Protein AF-A0A072NJ14-F1 (afdb_monomer_lite)

Structure (mmCIF, N/CA/C/O backbone):
data_AF-A0A072NJ14-F1
#
_entry.id   AF-A0A072NJ14-F1
#
loop_
_atom_site.group_PDB
_atom_site.id
_atom_site.type_symbol
_atom_site.label_atom_id
_atom_site.label_alt_id
_atom_site.label_comp_id
_atom_site.label_asym_id
_atom_site.label_entity_id
_atom_site.label_seq_id
_atom_site.pdbx_PDB_ins_code
_atom_site.Cartn_x
_atom_site.Cartn_y
_atom_site.Cartn_z
_atom_site.occupancy
_atom_site.B_iso_or_equiv
_atom_site.auth_seq_id
_atom_site.auth_comp_id
_atom_site.auth_asym_id
_atom_site.auth_atom_id
_atom_site.pdbx_PDB_model_num
ATOM 1 N N . MET A 1 1 ? -1.742 -6.502 27.397 1.00 46.75 1 MET A N 1
ATOM 2 C CA . MET A 1 1 ? -1.993 -5.660 26.213 1.00 46.75 1 MET A CA 1
ATOM 3 C C . MET A 1 1 ? -1.521 -6.479 25.036 1.00 46.75 1 MET A C 1
ATOM 5 O O . MET A 1 1 ? -0.325 -6.705 24.940 1.00 46.75 1 MET A O 1
ATOM 9 N N . GLY A 1 2 ? -2.452 -7.109 24.320 1.00 46.47 2 GLY A N 1
ATOM 10 C CA . GLY A 1 2 ? -2.106 -8.006 23.217 1.00 46.47 2 GLY A CA 1
ATOM 11 C C . GLY A 1 2 ? -1.633 -7.192 22.022 1.00 46.47 2 GLY A C 1
ATOM 12 O O . GLY A 1 2 ? -2.182 -6.121 21.781 1.00 46.47 2 GLY A O 1
ATOM 13 N N . ASP A 1 3 ? -0.614 -7.684 21.324 1.00 54.69 3 ASP A N 1
ATOM 14 C CA . ASP A 1 3 ? -0.162 -7.146 20.044 1.00 54.69 3 ASP A CA 1
ATOM 15 C C . ASP A 1 3 ? -1.330 -7.148 19.045 1.00 54.69 3 ASP A C 1
ATOM 17 O O . ASP A 1 3 ? -1.609 -8.159 18.397 1.00 54.69 3 ASP A O 1
ATOM 21 N N . GLU A 1 4 ? -2.043 -6.027 18.923 1.00 62.06 4 GLU A N 1
ATOM 22 C CA . GLU A 1 4 ? -2.939 -5.791 17.794 1.00 62.06 4 GLU A CA 1
ATOM 23 C C . GLU A 1 4 ? -2.068 -5.618 16.547 1.00 62.06 4 GLU A C 1
ATOM 25 O O . GLU A 1 4 ? -1.622 -4.525 16.199 1.00 62.06 4 GLU A O 1
ATOM 30 N N . GLN A 1 5 ? -1.756 -6.737 15.891 1.00 78.25 5 GLN A N 1
ATOM 31 C CA . GLN A 1 5 ? -1.103 -6.709 14.592 1.00 78.25 5 GLN A CA 1
ATOM 32 C C . GLN A 1 5 ? -2.075 -6.115 13.576 1.00 78.25 5 GLN A C 1
ATOM 34 O O . GLN A 1 5 ? -3.115 -6.704 13.274 1.00 78.25 5 GLN A O 1
ATOM 39 N N . LEU A 1 6 ? -1.716 -4.952 13.030 1.00 86.56 6 LEU A N 1
ATOM 40 C CA . LEU A 1 6 ? -2.451 -4.349 11.925 1.00 86.56 6 LEU A CA 1
ATOM 41 C C . LEU A 1 6 ? -2.559 -5.346 10.771 1.00 86.56 6 LEU A C 1
ATOM 43 O O . LEU A 1 6 ? -1.584 -5.996 10.375 1.00 86.56 6 LEU A O 1
ATOM 47 N N . LYS A 1 7 ? -3.758 -5.438 10.202 1.00 92.00 7 LYS A N 1
ATOM 48 C CA . LYS A 1 7 ? -4.049 -6.303 9.062 1.00 92.00 7 LYS A CA 1
ATOM 49 C C . LYS A 1 7 ? -3.129 -5.956 7.890 1.00 92.00 7 LYS A C 1
ATOM 51 O O . LYS A 1 7 ? -3.044 -4.798 7.483 1.00 92.00 7 LYS A O 1
ATOM 56 N N . HIS A 1 8 ? -2.475 -6.970 7.328 1.00 94.25 8 HIS A N 1
ATOM 57 C CA . HIS A 1 8 ? -1.576 -6.827 6.185 1.00 94.25 8 HIS A CA 1
ATOM 58 C C . HIS A 1 8 ? -2.296 -7.214 4.887 1.00 94.25 8 HIS A C 1
ATOM 60 O O . HIS A 1 8 ? -2.892 -8.287 4.792 1.00 94.25 8 HIS A O 1
ATOM 66 N N . ILE A 1 9 ? -2.237 -6.345 3.881 1.00 94.69 9 ILE A N 1
ATOM 67 C CA . ILE A 1 9 ? -2.836 -6.544 2.560 1.00 94.69 9 ILE A CA 1
ATOM 68 C C . ILE A 1 9 ? -1.774 -6.344 1.486 1.00 94.69 9 ILE A C 1
ATOM 70 O O . ILE A 1 9 ? -1.013 -5.385 1.534 1.00 94.69 9 ILE A O 1
ATOM 74 N N . THR A 1 10 ? -1.764 -7.208 0.476 1.00 95.56 10 THR A N 1
ATOM 75 C CA . THR A 1 10 ? -0.867 -7.088 -0.677 1.00 95.56 10 THR A CA 1
ATOM 76 C C . THR A 1 10 ? -1.665 -6.724 -1.924 1.00 95.56 10 THR A C 1
ATOM 78 O O . THR A 1 10 ? -2.696 -7.334 -2.215 1.00 95.56 10 THR A O 1
ATOM 81 N N . VAL A 1 11 ? -1.197 -5.726 -2.672 1.00 94.06 11 VAL A N 1
ATOM 82 C CA . VAL A 1 11 ? -1.831 -5.230 -3.902 1.00 94.06 11 VAL A CA 1
ATOM 83 C C . VAL A 1 11 ? -0.763 -5.085 -4.978 1.00 94.06 11 VAL A C 1
ATOM 85 O O . VAL A 1 11 ? 0.281 -4.504 -4.732 1.00 94.06 11 VAL A O 1
ATOM 88 N N . THR A 1 12 ? -1.004 -5.566 -6.195 1.00 95.31 12 THR A N 1
ATOM 89 C CA . THR A 1 12 ? -0.106 -5.277 -7.324 1.00 95.31 12 THR A CA 1
ATOM 90 C C . THR A 1 12 ? -0.423 -3.903 -7.904 1.00 95.31 12 THR A C 1
ATOM 92 O O . THR A 1 12 ? -1.581 -3.620 -8.230 1.00 95.31 12 THR A O 1
ATOM 95 N N . ALA A 1 13 ? 0.593 -3.050 -8.049 1.00 93.69 13 ALA A N 1
ATOM 96 C CA . ALA A 1 13 ? 0.448 -1.762 -8.710 1.00 93.69 13 ALA A CA 1
ATOM 97 C C . ALA A 1 13 ? -0.005 -1.946 -10.165 1.00 93.69 13 ALA A C 1
ATOM 99 O O . ALA A 1 13 ? 0.509 -2.791 -10.896 1.00 93.69 13 ALA A O 1
ATOM 100 N N . LYS A 1 14 ? -0.951 -1.116 -10.611 1.00 92.25 14 LYS A N 1
ATOM 101 C CA . LYS A 1 14 ? -1.364 -1.044 -12.023 1.00 92.25 14 LYS A CA 1
ATOM 102 C C . LYS A 1 14 ? -0.365 -0.267 -12.879 1.00 92.25 14 LYS A C 1
ATOM 104 O O . LYS A 1 14 ? -0.309 -0.455 -14.087 1.00 92.25 14 LYS A O 1
ATOM 109 N N . ASN A 1 15 ? 0.363 0.654 -12.260 1.00 92.81 15 ASN A N 1
ATOM 110 C CA . ASN A 1 15 ? 1.397 1.475 -12.873 1.00 92.81 15 ASN A CA 1
ATOM 111 C C . ASN A 1 15 ? 2.347 1.982 -11.780 1.00 92.81 15 ASN A C 1
ATOM 113 O O . ASN A 1 15 ? 2.023 1.934 -10.594 1.00 92.81 15 ASN A O 1
ATOM 117 N N . PHE A 1 16 ? 3.502 2.507 -12.182 1.00 93.31 16 PHE A N 1
ATOM 118 C CA . PHE A 1 16 ? 4.508 2.991 -11.236 1.00 93.31 16 PHE A CA 1
ATOM 119 C C . PHE A 1 16 ? 4.045 4.189 -10.390 1.00 93.31 16 PHE A C 1
ATOM 121 O O . PHE A 1 16 ? 4.557 4.373 -9.293 1.00 93.31 16 PHE A O 1
ATOM 128 N N . ALA A 1 17 ? 3.035 4.957 -10.820 1.00 92.44 17 ALA A N 1
ATOM 129 C CA . ALA A 1 17 ? 2.503 6.064 -10.018 1.00 92.44 17 ALA A CA 1
ATOM 130 C C . ALA A 1 17 ? 1.836 5.584 -8.714 1.00 92.44 17 ALA A C 1
ATOM 132 O O . ALA A 1 17 ? 1.786 6.323 -7.736 1.00 92.44 17 ALA A O 1
ATOM 133 N N . GLN A 1 18 ? 1.368 4.332 -8.662 1.00 93.00 18 GLN A N 1
ATOM 134 C CA . GLN A 1 18 ? 0.828 3.738 -7.433 1.00 93.00 18 GLN A CA 1
ATOM 135 C C . GLN A 1 18 ? 1.903 3.342 -6.407 1.00 93.00 18 GLN A C 1
ATOM 137 O O . GLN A 1 18 ? 1.548 2.915 -5.312 1.00 93.00 18 GLN A O 1
ATOM 142 N N . LEU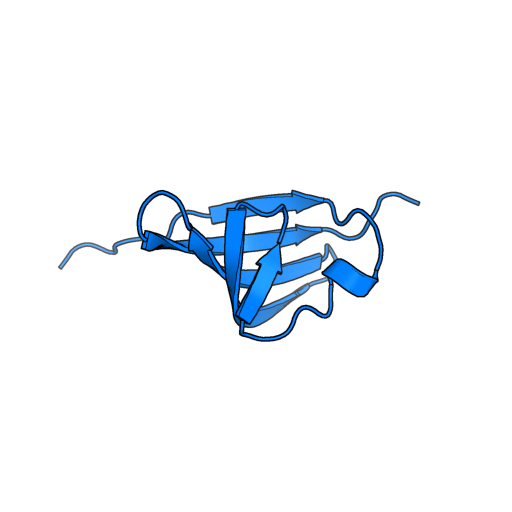 A 1 19 ? 3.189 3.489 -6.738 1.00 94.75 19 LEU A N 1
ATOM 143 C CA . LEU A 1 19 ? 4.320 3.247 -5.834 1.00 94.75 19 LEU A CA 1
ATOM 144 C C . LEU A 1 19 ? 4.867 4.538 -5.209 1.00 94.75 19 LEU A C 1
ATOM 146 O O . LEU A 1 19 ? 5.778 4.484 -4.387 1.00 94.75 19 LEU A O 1
ATOM 150 N N . ASP A 1 20 ? 4.321 5.699 -5.576 1.00 95.62 20 ASP A N 1
ATOM 151 C CA . ASP A 1 20 ? 4.699 6.993 -4.996 1.00 95.62 20 ASP A CA 1
ATOM 152 C C . ASP A 1 20 ? 3.486 7.739 -4.422 1.00 95.62 20 ASP A C 1
ATOM 154 O O . ASP A 1 20 ? 3.345 8.959 -4.524 1.00 95.62 20 ASP A O 1
ATOM 158 N N . LEU A 1 21 ? 2.569 6.973 -3.821 1.00 95.56 21 LEU A N 1
ATOM 159 C CA . LEU A 1 21 ? 1.367 7.524 -3.210 1.00 95.56 21 LEU A CA 1
ATOM 160 C C . LEU A 1 21 ? 1.700 8.414 -2.007 1.00 95.56 21 LEU A C 1
ATOM 162 O O . LEU A 1 21 ? 2.476 8.042 -1.125 1.00 95.56 21 LEU A O 1
ATOM 166 N N . GLN A 1 22 ? 1.043 9.568 -1.964 1.00 96.56 22 GLN A N 1
ATOM 167 C CA . GLN A 1 22 ? 1.133 10.562 -0.900 1.00 96.56 22 GLN A CA 1
ATOM 168 C C . GLN A 1 22 ? -0.012 10.398 0.115 1.00 96.56 22 GLN A C 1
ATOM 170 O O . GLN A 1 22 ? -1.074 9.868 -0.237 1.00 96.56 22 GLN A O 1
ATOM 175 N N . PRO A 1 23 ? 0.144 10.891 1.358 1.00 97.25 23 PRO A N 1
ATOM 176 C CA . PRO A 1 23 ? -0.943 10.930 2.332 1.00 97.25 23 PRO A CA 1
ATOM 177 C C . PRO A 1 23 ? -2.222 11.574 1.769 1.00 97.25 23 PRO A C 1
ATOM 179 O O . PRO A 1 23 ? -2.178 12.583 1.066 1.00 97.25 23 PRO A O 1
ATOM 182 N N . GLY A 1 24 ? -3.375 10.969 2.050 1.00 96.38 24 GLY A N 1
ATOM 183 C CA . GLY A 1 24 ? -4.688 11.356 1.529 1.00 96.38 24 GLY A CA 1
ATOM 184 C C . GLY A 1 24 ? -5.031 10.778 0.150 1.00 96.38 24 GLY A C 1
ATOM 185 O O . GLY A 1 24 ? -6.207 10.771 -0.233 1.00 96.38 24 GLY A O 1
ATOM 186 N N . GLN A 1 25 ? -4.056 10.246 -0.598 1.00 96.38 25 GLN A N 1
ATOM 187 C CA . GLN A 1 25 ? -4.325 9.597 -1.881 1.00 96.38 25 GLN A CA 1
ATOM 188 C C . GLN A 1 25 ? -4.953 8.214 -1.700 1.00 96.38 25 GLN A C 1
ATOM 190 O O . GLN A 1 25 ? -4.809 7.549 -0.674 1.00 96.38 25 GLN A O 1
ATOM 195 N N . ARG A 1 26 ? -5.695 7.783 -2.723 1.00 94.38 26 ARG A N 1
ATOM 196 C CA . ARG A 1 26 ? -6.477 6.547 -2.679 1.00 94.38 26 ARG A CA 1
ATOM 197 C C . ARG A 1 26 ? -5.783 5.429 -3.435 1.00 94.38 26 ARG A C 1
ATOM 199 O O . ARG A 1 26 ? -5.498 5.564 -4.623 1.00 94.38 26 ARG A O 1
ATOM 206 N N . LEU A 1 27 ? -5.648 4.284 -2.779 1.00 93.19 27 LEU A N 1
ATOM 207 C CA . LEU A 1 27 ? -5.220 3.033 -3.386 1.00 93.19 27 LEU A CA 1
ATOM 208 C C . LEU A 1 27 ? -6.426 2.107 -3.575 1.00 93.19 27 LEU A C 1
ATOM 210 O O . LEU A 1 27 ? -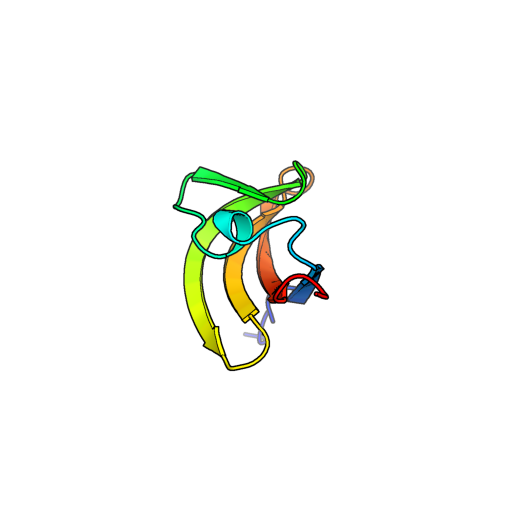7.227 1.901 -2.660 1.00 93.19 27 LEU A O 1
ATOM 214 N N . ALA A 1 28 ? -6.573 1.567 -4.789 1.00 89.19 28 ALA A N 1
ATOM 215 C CA . ALA A 1 28 ? -7.665 0.664 -5.175 1.00 89.19 28 ALA A CA 1
ATOM 216 C C . ALA A 1 28 ? -9.084 1.178 -4.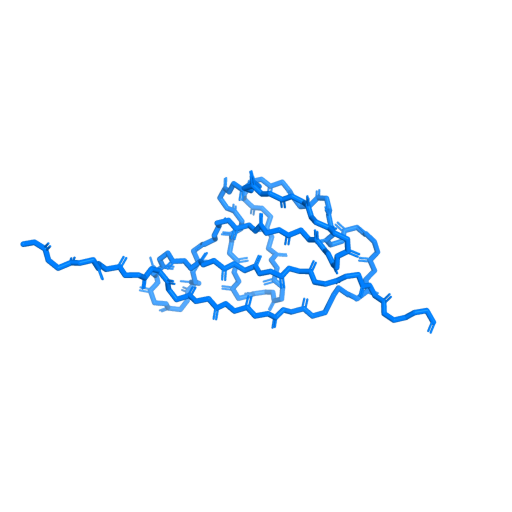830 1.00 89.19 28 ALA A C 1
ATOM 218 O O . ALA A 1 28 ? -10.003 0.384 -4.661 1.00 89.19 28 ALA A O 1
ATOM 219 N N . LEU A 1 29 ? -9.263 2.502 -4.689 1.00 89.81 29 LEU A N 1
ATOM 220 C CA . LEU A 1 29 ? -10.492 3.178 -4.227 1.00 89.81 29 LEU A CA 1
ATOM 221 C C . LEU A 1 29 ? -10.999 2.770 -2.823 1.00 89.81 29 LEU A C 1
ATOM 223 O O . LEU A 1 29 ? -11.990 3.335 -2.344 1.00 89.81 29 LEU A O 1
ATOM 227 N N . ARG A 1 30 ? -10.306 1.844 -2.149 1.00 94.38 30 ARG A N 1
ATOM 228 C CA . ARG A 1 30 ? -10.678 1.254 -0.855 1.00 94.38 30 ARG A CA 1
ATOM 229 C C . ARG A 1 30 ? -9.838 1.782 0.300 1.00 94.38 30 ARG A C 1
ATOM 231 O O . ARG A 1 30 ? -10.373 1.935 1.393 1.00 94.38 30 ARG A O 1
ATOM 238 N N . TYR A 1 31 ? -8.570 2.094 0.053 1.00 96.31 31 TYR A N 1
ATOM 239 C CA . TYR A 1 31 ? -7.616 2.479 1.090 1.00 96.31 31 TYR A CA 1
ATOM 240 C C . TYR A 1 31 ? -7.190 3.934 0.911 1.00 96.31 31 TYR A C 1
ATOM 242 O O . TYR A 1 31 ? -6.904 4.357 -0.212 1.00 96.31 31 TYR A O 1
ATOM 250 N N . VAL A 1 32 ? -7.166 4.700 1.999 1.00 97.69 32 VAL A N 1
ATOM 251 C CA . VAL A 1 32 ? -6.620 6.065 2.023 1.00 97.69 32 VAL A CA 1
ATOM 252 C C . VAL A 1 32 ? -5.237 6.001 2.643 1.00 97.69 32 VAL A C 1
ATOM 254 O O . VAL A 1 32 ? -5.112 5.616 3.800 1.00 97.69 32 VAL A O 1
ATOM 257 N N . VAL A 1 33 ? -4.209 6.349 1.874 1.00 97.75 33 VAL A N 1
ATOM 258 C CA . VAL A 1 33 ? -2.823 6.336 2.350 1.00 97.75 33 VAL A CA 1
ATOM 259 C C . VAL A 1 33 ? -2.669 7.371 3.458 1.00 97.75 33 VAL A C 1
ATOM 261 O O . VAL A 1 33 ? -3.063 8.522 3.293 1.00 97.75 33 VAL A O 1
ATOM 264 N N . MET A 1 34 ? -2.092 6.962 4.580 1.00 97.88 34 MET A N 1
ATOM 265 C CA . MET A 1 34 ? -1.743 7.844 5.692 1.00 97.88 34 MET A CA 1
ATOM 266 C C . MET A 1 34 ? -0.253 8.156 5.676 1.00 97.88 34 MET A C 1
ATOM 268 O O . MET A 1 34 ? 0.144 9.304 5.852 1.00 97.88 34 MET A O 1
ATOM 272 N N . GLN A 1 35 ? 0.572 7.136 5.434 1.00 97.50 35 GLN A N 1
ATOM 273 C CA . GLN A 1 35 ? 2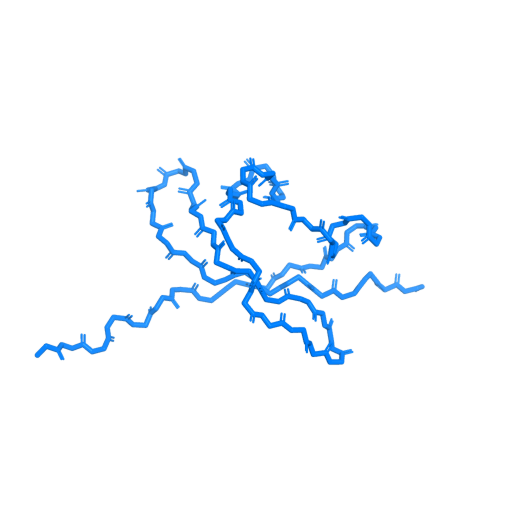.022 7.256 5.493 1.00 97.50 35 GLN A CA 1
ATOM 274 C C . GLN A 1 35 ? 2.697 6.180 4.640 1.00 97.50 35 GLN A C 1
ATOM 276 O O . GLN A 1 35 ? 2.235 5.042 4.570 1.00 97.50 35 GLN A O 1
ATOM 281 N N . ARG A 1 36 ? 3.833 6.523 4.028 1.00 97.44 36 ARG A N 1
ATOM 282 C CA . ARG A 1 36 ? 4.774 5.552 3.458 1.00 97.44 36 ARG A CA 1
ATOM 283 C C . ARG A 1 36 ? 5.712 5.058 4.558 1.00 97.44 36 ARG A C 1
ATOM 285 O O . ARG A 1 36 ? 6.388 5.868 5.186 1.00 97.44 36 ARG A O 1
ATOM 292 N N . LEU A 1 37 ? 5.741 3.749 4.783 1.00 96.62 37 LEU A N 1
ATOM 293 C CA . LEU A 1 37 ? 6.502 3.133 5.873 1.00 96.62 37 LEU A CA 1
ATOM 294 C C . LEU A 1 37 ? 7.866 2.632 5.404 1.00 96.62 37 LEU A C 1
ATOM 296 O O . LEU A 1 37 ? 8.888 2.945 6.006 1.00 96.62 37 LEU A O 1
ATOM 300 N N . HIS A 1 38 ? 7.885 1.845 4.328 1.00 94.50 38 HIS A N 1
ATOM 301 C CA . HIS A 1 38 ? 9.092 1.159 3.875 1.00 94.50 38 HIS A CA 1
ATOM 302 C C . HIS A 1 38 ? 9.061 0.900 2.366 1.00 94.50 38 HIS A C 1
ATOM 304 O O . HIS A 1 38 ? 7.991 0.851 1.763 1.00 94.50 38 HIS A O 1
ATOM 310 N N . VAL A 1 39 ? 10.236 0.731 1.760 1.00 96.69 39 VAL A N 1
ATOM 311 C CA . VAL A 1 39 ? 10.398 0.264 0.378 1.00 96.69 39 VAL A CA 1
ATOM 312 C C . VAL A 1 39 ? 11.385 -0.878 0.364 1.00 96.69 39 VAL A C 1
ATOM 314 O O . VAL A 1 39 ? 12.489 -0.738 0.887 1.00 96.69 39 VAL A O 1
ATOM 317 N N . ASP A 1 40 ? 10.985 -1.963 -0.282 1.00 94.38 40 ASP A N 1
ATOM 318 C CA . ASP A 1 40 ? 11.798 -3.154 -0.470 1.00 94.38 40 ASP A CA 1
ATOM 319 C C . ASP A 1 40 ? 11.932 -3.495 -1.965 1.00 94.38 40 ASP A C 1
ATOM 321 O O . ASP A 1 40 ? 11.438 -2.787 -2.848 1.00 94.38 40 ASP A O 1
ATOM 325 N N . GLY A 1 41 ? 12.634 -4.590 -2.267 1.00 93.19 41 GLY A N 1
ATOM 326 C CA . GLY A 1 41 ? 12.850 -5.041 -3.646 1.00 93.19 41 GLY A CA 1
ATOM 327 C C . GLY A 1 41 ? 11.581 -5.505 -4.372 1.00 93.19 41 GLY A C 1
ATOM 328 O O . GLY A 1 41 ? 11.611 -5.682 -5.586 1.00 93.19 41 GLY A O 1
ATOM 329 N N . SER A 1 42 ? 10.473 -5.699 -3.657 1.00 93.88 42 SER A N 1
ATOM 330 C CA . SER A 1 42 ? 9.197 -6.156 -4.208 1.00 93.88 42 SER A CA 1
ATOM 331 C C . SER A 1 42 ? 8.152 -5.047 -4.329 1.00 93.88 42 SER A C 1
ATOM 333 O O . SER A 1 42 ? 7.236 -5.188 -5.142 1.00 93.88 42 SER A O 1
ATOM 335 N N . GLY A 1 43 ? 8.301 -3.932 -3.605 1.00 96.38 43 GLY A N 1
ATOM 336 C CA . GLY A 1 43 ? 7.362 -2.819 -3.670 1.00 96.38 43 GLY A CA 1
ATOM 337 C C . GLY A 1 43 ? 7.491 -1.792 -2.545 1.00 96.38 43 GLY A C 1
ATOM 338 O O . GLY A 1 43 ? 8.566 -1.560 -1.992 1.00 96.38 43 GLY A O 1
ATOM 339 N N . VAL A 1 44 ? 6.365 -1.155 -2.216 1.00 97.69 44 VAL A N 1
ATOM 340 C CA . VAL A 1 44 ? 6.265 -0.100 -1.196 1.00 97.69 44 VAL A CA 1
ATOM 341 C C . VAL A 1 44 ? 5.198 -0.452 -0.168 1.00 97.69 44 VAL A C 1
ATOM 343 O O . VAL A 1 44 ? 4.070 -0.784 -0.522 1.00 97.69 44 VAL A O 1
ATOM 346 N N . 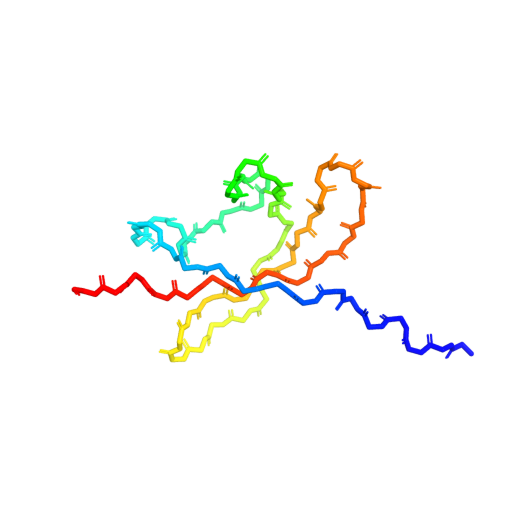LEU A 1 45 ? 5.543 -0.367 1.113 1.00 97.62 45 LEU A N 1
ATOM 347 C CA . LEU A 1 45 ? 4.627 -0.571 2.229 1.00 97.62 45 LEU A CA 1
ATOM 348 C C . LEU A 1 45 ? 4.059 0.769 2.708 1.00 97.62 45 LEU A C 1
ATOM 350 O O . LEU A 1 45 ? 4.811 1.687 3.052 1.00 97.62 45 LEU A O 1
ATOM 354 N N . TYR A 1 46 ? 2.734 0.850 2.788 1.00 97.56 46 TYR A N 1
ATOM 355 C CA . TYR A 1 46 ? 2.000 2.004 3.299 1.00 97.56 46 TYR A CA 1
ATOM 356 C C . TYR A 1 46 ? 1.187 1.646 4.540 1.00 97.56 46 TYR A C 1
ATOM 358 O O . TYR A 1 46 ? 0.625 0.555 4.625 1.00 97.56 46 TYR A O 1
ATOM 366 N N . LEU A 1 47 ? 1.055 2.604 5.455 1.00 97.81 47 LEU A N 1
ATOM 367 C CA . LEU A 1 47 ? -0.049 2.647 6.405 1.00 97.81 47 LEU A CA 1
ATOM 368 C C . LEU A 1 47 ? -1.233 3.325 5.716 1.00 97.81 47 LEU A C 1
ATOM 370 O O . LEU A 1 47 ? -1.074 4.396 5.116 1.00 97.81 47 LEU A O 1
ATOM 374 N N . ALA A 1 48 ? -2.408 2.715 5.789 1.00 97.94 48 ALA A N 1
ATOM 375 C CA . ALA A 1 48 ? -3.622 3.256 5.203 1.00 97.94 48 ALA A CA 1
ATOM 376 C C . ALA A 1 48 ? -4.841 2.985 6.085 1.00 97.94 48 ALA A C 1
ATOM 378 O O . ALA A 1 48 ? -4.852 2.038 6.862 1.00 97.94 48 ALA A O 1
ATOM 379 N N . THR A 1 49 ? -5.897 3.771 5.903 1.00 97.62 49 THR A N 1
ATOM 380 C CA . THR A 1 49 ? -7.209 3.496 6.498 1.00 97.62 49 THR A CA 1
ATOM 381 C C . THR A 1 49 ? -8.111 2.813 5.476 1.00 97.62 49 THR A C 1
ATOM 383 O O . THR A 1 49 ? -8.267 3.298 4.345 1.00 97.62 49 THR A O 1
ATOM 386 N N . GLU A 1 50 ? -8.743 1.705 5.852 1.00 96.69 50 GLU A N 1
ATOM 387 C CA . GLU A 1 50 ? -9.800 1.088 5.057 1.00 96.69 50 GLU A CA 1
ATOM 388 C C . GLU A 1 50 ? -11.079 1.935 5.135 1.00 96.69 50 GLU A C 1
ATOM 390 O O . GLU A 1 50 ? -11.671 2.108 6.194 1.00 96.69 50 GLU A O 1
ATOM 395 N N . ARG A 1 51 ? -11.560 2.450 3.998 1.00 95.19 51 ARG A N 1
ATOM 396 C CA . ARG A 1 51 ? -12.708 3.379 3.975 1.00 95.19 51 ARG A CA 1
ATOM 397 C C . ARG A 1 51 ? -14.023 2.779 4.468 1.00 95.19 51 ARG A C 1
ATOM 399 O O . ARG A 1 51 ? -14.907 3.533 4.854 1.00 95.19 51 ARG A O 1
ATOM 406 N N . ALA A 1 52 ? -14.181 1.461 4.363 1.00 94.12 52 ALA A N 1
ATOM 407 C CA . ALA A 1 52 ? -15.418 0.780 4.732 1.00 94.12 52 ALA A CA 1
ATOM 408 C C . ALA A 1 52 ? -15.549 0.597 6.250 1.00 94.12 52 ALA A C 1
ATOM 410 O O . ALA A 1 52 ? -16.653 0.706 6.772 1.00 94.12 52 ALA A O 1
ATOM 411 N N . THR A 1 53 ? -14.437 0.323 6.938 1.00 94.50 53 THR A N 1
ATOM 412 C CA . THR A 1 53 ? -14.419 -0.015 8.370 1.00 94.50 53 THR A CA 1
ATOM 413 C C . THR A 1 53 ? -13.797 1.076 9.237 1.00 94.50 53 THR A C 1
ATOM 415 O O . THR A 1 53 ? -14.065 1.128 10.430 1.00 94.50 53 THR A O 1
ATOM 418 N N . GLY A 1 54 ? -12.994 1.967 8.652 1.00 95.00 54 GLY A N 1
ATOM 419 C CA . GLY A 1 54 ? -12.196 2.947 9.388 1.00 95.00 54 GLY A CA 1
ATOM 420 C C . GLY A 1 54 ? -10.939 2.355 10.030 1.00 95.00 54 GLY A C 1
ATOM 421 O O . GLY A 1 54 ? -10.236 3.070 10.732 1.00 95.00 54 GLY A O 1
ATOM 422 N N . GLU A 1 55 ? -10.645 1.076 9.793 1.00 95.44 55 GLU A N 1
ATOM 423 C CA . GLU A 1 55 ? -9.504 0.388 10.398 1.00 95.44 55 GLU A CA 1
ATOM 424 C C . GLU A 1 55 ? -8.184 0.784 9.736 1.00 95.44 55 GLU A C 1
ATOM 426 O O . GLU A 1 55 ? -8.103 0.961 8.515 1.00 95.44 55 GLU A O 1
ATOM 431 N N . GLU A 1 56 ? -7.132 0.867 10.546 1.00 96.88 56 GLU A N 1
ATOM 432 C CA . GLU A 1 56 ? -5.764 0.992 10.061 1.00 96.88 56 GLU A CA 1
ATOM 433 C C . GLU A 1 56 ? -5.260 -0.354 9.533 1.00 96.88 56 GLU A C 1
ATOM 435 O O . GLU A 1 56 ? -5.450 -1.414 10.134 1.00 96.88 56 GLU A O 1
ATOM 440 N N . VAL A 1 57 ? -4.622 -0.314 8.369 1.00 96.81 57 VAL A N 1
ATOM 441 C CA . VAL A 1 57 ? -4.110 -1.489 7.672 1.00 96.81 57 VAL A CA 1
ATOM 442 C C . VAL A 1 57 ? -2.749 -1.189 7.059 1.00 96.81 57 VAL A C 1
ATOM 444 O O . VAL A 1 57 ? -2.474 -0.081 6.590 1.00 96.81 57 VAL A O 1
ATOM 447 N N . HIS A 1 58 ? -1.906 -2.211 7.002 1.00 97.44 58 HIS A N 1
ATOM 448 C CA . HIS A 1 58 ? -0.685 -2.184 6.214 1.00 97.44 58 HIS A CA 1
ATOM 449 C C . HIS A 1 58 ? -0.988 -2.647 4.794 1.00 97.44 58 HIS A C 1
ATOM 451 O O . HIS A 1 58 ? -1.512 -3.743 4.595 1.00 97.44 58 HIS A O 1
ATOM 457 N N . VAL A 1 59 ? -0.651 -1.827 3.799 1.00 97.06 59 VAL A N 1
ATOM 458 C CA . VAL A 1 59 ? -0.827 -2.172 2.387 1.00 97.06 59 VAL A CA 1
ATOM 459 C C . VAL A 1 59 ? 0.517 -2.201 1.680 1.00 97.06 59 VAL A C 1
ATOM 461 O O . VAL A 1 59 ? 1.151 -1.165 1.482 1.00 97.06 59 VAL A O 1
ATOM 464 N N . HIS A 1 60 ? 0.946 -3.396 1.286 1.00 97.75 60 HIS A N 1
ATOM 465 C CA . HIS A 1 60 ? 2.143 -3.616 0.487 1.00 97.75 60 HIS A CA 1
ATOM 466 C C . HIS A 1 60 ? 1.788 -3.582 -0.994 1.00 97.75 60 HIS A C 1
ATOM 468 O O . HIS A 1 60 ? 1.082 -4.452 -1.509 1.00 97.75 60 HIS A O 1
ATOM 474 N N . VAL A 1 61 ? 2.247 -2.537 -1.671 1.00 97.31 61 VAL A N 1
ATOM 475 C CA . VAL A 1 61 ? 2.016 -2.315 -3.093 1.00 97.31 61 VAL A CA 1
ATOM 476 C C . VAL A 1 61 ? 3.204 -2.853 -3.875 1.00 97.31 61 VAL A C 1
ATOM 478 O O . VAL A 1 61 ? 4.265 -2.236 -3.887 1.00 97.31 61 VAL A O 1
ATOM 481 N N . LEU A 1 62 ? 3.021 -3.998 -4.528 1.00 96.94 62 LEU A N 1
ATOM 482 C CA . LEU A 1 62 ? 4.051 -4.650 -5.331 1.00 96.94 62 LEU A CA 1
ATOM 483 C C . LEU A 1 62 ? 4.288 -3.904 -6.647 1.00 96.94 62 LEU A C 1
ATOM 485 O O . LEU A 1 62 ? 3.338 -3.366 -7.227 1.00 96.94 62 LEU A O 1
ATOM 489 N N . TYR A 1 63 ? 5.518 -3.946 -7.162 1.00 95.69 63 TYR A N 1
ATOM 490 C CA . TYR A 1 63 ? 5.825 -3.465 -8.512 1.00 95.69 63 TYR A CA 1
ATOM 491 C C . TYR A 1 63 ? 4.897 -4.115 -9.560 1.00 95.69 63 TYR A C 1
ATOM 493 O O . TYR A 1 63 ? 4.541 -5.294 -9.427 1.00 95.69 63 TYR A O 1
ATOM 501 N N . PRO A 1 64 ? 4.481 -3.371 -10.605 1.00 91.56 64 PRO A N 1
ATOM 502 C CA . PRO A 1 64 ? 3.700 -3.951 -11.689 1.00 91.56 64 PRO A CA 1
ATOM 503 C C . PRO A 1 64 ? 4.515 -5.061 -12.360 1.00 91.56 64 PRO A C 1
ATOM 505 O O . PRO A 1 64 ? 5.726 -4.928 -12.541 1.00 91.56 64 PRO A O 1
ATOM 508 N N . LYS A 1 65 ? 3.855 -6.156 -12.746 1.00 83.81 65 LYS A N 1
ATOM 509 C CA . LYS A 1 65 ? 4.492 -7.153 -13.612 1.00 83.81 65 LYS A CA 1
ATOM 510 C C . LYS A 1 65 ? 4.725 -6.496 -14.975 1.00 83.81 65 LYS A C 1
ATOM 512 O O . LYS A 1 65 ? 3.775 -5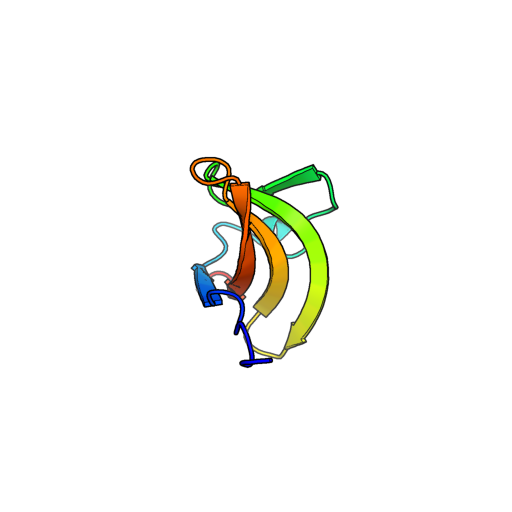.950 -15.538 1.00 83.81 65 LYS A O 1
ATOM 517 N N . GLY A 1 66 ? 5.985 -6.480 -15.413 1.00 70.06 66 GLY A N 1
ATOM 518 C CA . GLY A 1 66 ? 6.384 -6.029 -16.748 1.00 70.06 66 GLY A CA 1
ATOM 519 C C . GLY A 1 66 ? 5.862 -6.933 -17.852 1.00 70.06 66 GLY A C 1
ATOM 520 O O . GLY A 1 66 ? 5.466 -8.081 -17.538 1.00 70.06 66 GLY A O 1
#

Organism: NCBI:txid1137280

pLDDT: mean 91.82, std 11.07, range [46.47, 97.94]

Sequence (66 aa):
MGDEQLKHITVTAKNFAQLDLQPGQRLALRYVVMQRLHVDGSGVLYLATERATGEEVHVHVLYPKG

Secondary structure (DSSP, 8-state):
-----PEEEEEE-SSGGGGSPPTT-EETTTEEEEEEEEE-SSEEEEEEEETTT--EEEEEEEPPP-

Foldseek 3Di:
DDPPDAAEEEAEDPACVLQVDDAQDDDPVFWGFHDWDDADPFGTWTWTAGPVPRGTHIYGYGYHDD

Radius of gyration: 11.71 Å; chains: 1; bounding box: 28×19×43 Å